Protein AF-A0A1Q7HWV3-F1 (afdb_monomer_lite)

Radius of gyration: 22.64 Å; chains: 1; bounding box: 48×59×37 Å

pLDDT: mean 72.72, std 17.57, range [37.56, 95.0]

Structure (mmCIF, N/CA/C/O backbone):
data_AF-A0A1Q7HWV3-F1
#
_entry.id   AF-A0A1Q7HWV3-F1
#
loop_
_atom_site.group_PDB
_atom_site.id
_atom_site.type_symbol
_atom_site.label_atom_id
_atom_site.label_alt_id
_atom_site.label_comp_id
_atom_site.label_asym_id
_atom_site.label_entity_id
_atom_site.label_seq_id
_atom_site.pdbx_PDB_ins_code
_atom_site.Cartn_x
_atom_site.Cartn_y
_atom_site.Cartn_z
_atom_site.occupancy
_atom_site.B_iso_or_equiv
_atom_site.auth_seq_id
_atom_site.auth_comp_id
_atom_site.auth_asym_id
_atom_site.auth_atom_id
_atom_site.pdbx_PDB_model_num
ATOM 1 N N . MET A 1 1 ? 38.524 -36.296 0.255 1.00 38.44 1 MET A N 1
ATOM 2 C CA . MET A 1 1 ? 37.870 -37.044 -0.841 1.00 38.44 1 MET A CA 1
ATOM 3 C C . MET A 1 1 ? 36.663 -37.672 -0.176 1.00 38.44 1 MET A C 1
ATOM 5 O O . MET A 1 1 ? 36.872 -38.346 0.818 1.00 38.44 1 MET A O 1
ATOM 9 N N . ASP A 1 2 ? 35.416 -37.298 -0.424 1.00 41.28 2 ASP A N 1
ATOM 10 C CA . ASP A 1 2 ? 34.679 -36.817 -1.601 1.00 41.28 2 ASP A CA 1
ATOM 11 C C . ASP A 1 2 ? 33.451 -36.022 -1.083 1.00 41.28 2 ASP A C 1
ATOM 13 O O . ASP A 1 2 ? 33.069 -36.222 0.063 1.00 41.28 2 ASP A O 1
ATOM 17 N N . ARG A 1 3 ? 32.693 -35.173 -1.783 1.00 41.41 3 ARG A N 1
ATOM 18 C CA . ARG A 1 3 ? 32.735 -34.439 -3.058 1.00 41.41 3 ARG A CA 1
ATOM 19 C C . ARG A 1 3 ? 31.310 -33.848 -3.161 1.00 41.41 3 ARG A C 1
ATOM 21 O O . ARG A 1 3 ? 30.364 -34.621 -3.087 1.00 41.41 3 ARG A O 1
ATOM 28 N N . TRP A 1 4 ? 31.178 -32.531 -3.379 1.00 42.12 4 TRP A N 1
ATOM 29 C CA . TRP A 1 4 ? 29.958 -31.810 -3.827 1.00 42.12 4 TRP A CA 1
ATOM 30 C C . TRP A 1 4 ? 28.924 -31.297 -2.782 1.00 42.12 4 TRP A C 1
ATOM 32 O O . TRP A 1 4 ? 28.624 -32.021 -1.836 1.00 42.12 4 TRP A O 1
ATOM 42 N N . PRO A 1 5 ? 28.300 -30.106 -2.989 1.00 46.53 5 PRO A N 1
ATOM 43 C CA . PRO A 1 5 ? 28.554 -29.108 -4.040 1.00 46.53 5 PRO A CA 1
ATOM 44 C C . PRO A 1 5 ? 29.381 -27.901 -3.569 1.00 46.53 5 PRO A C 1
ATOM 46 O O . PRO A 1 5 ? 29.026 -27.268 -2.572 1.00 46.53 5 PRO A O 1
ATOM 49 N N . PRO A 1 6 ? 30.413 -27.499 -4.330 1.00 53.94 6 PRO A N 1
ATOM 50 C CA . PRO A 1 6 ? 30.654 -26.091 -4.602 1.00 53.94 6 PRO A CA 1
ATOM 51 C C . PRO A 1 6 ? 29.604 -25.584 -5.616 1.00 53.94 6 PRO A C 1
ATOM 53 O O . PRO A 1 6 ? 28.870 -26.371 -6.205 1.00 53.94 6 PRO A O 1
ATOM 56 N N . ASP A 1 7 ? 29.556 -24.272 -5.819 1.00 42.00 7 ASP A N 1
ATOM 57 C CA . ASP A 1 7 ? 28.718 -23.556 -6.793 1.00 42.00 7 ASP A CA 1
ATOM 58 C C . ASP A 1 7 ? 27.296 -23.176 -6.347 1.00 42.00 7 ASP A C 1
ATOM 60 O O . ASP A 1 7 ? 26.296 -23.863 -6.537 1.00 42.00 7 ASP A O 1
ATOM 64 N N . GLY A 1 8 ? 27.192 -21.925 -5.898 1.00 37.56 8 GLY A N 1
ATOM 65 C CA . GLY A 1 8 ? 26.404 -20.999 -6.708 1.00 37.56 8 GLY A CA 1
ATOM 66 C C . GLY A 1 8 ? 24.887 -21.064 -6.579 1.00 37.56 8 GLY A C 1
ATOM 67 O O . GLY A 1 8 ? 24.207 -20.518 -7.448 1.00 37.56 8 GLY A O 1
ATOM 68 N N . VAL A 1 9 ? 24.329 -21.587 -5.484 1.00 40.94 9 VAL A N 1
ATOM 69 C CA . VAL A 1 9 ? 22.942 -21.249 -5.124 1.00 40.94 9 VAL A CA 1
ATOM 70 C C . VAL A 1 9 ? 22.930 -19.826 -4.560 1.00 40.94 9 VAL A C 1
ATOM 72 O O . VAL A 1 9 ? 22.675 -19.584 -3.383 1.00 40.94 9 VAL A O 1
ATOM 75 N N . ARG A 1 10 ? 23.196 -18.840 -5.429 1.00 42.88 10 ARG A N 1
ATOM 76 C CA . ARG A 1 10 ? 22.533 -17.545 -5.293 1.00 42.88 10 ARG A CA 1
ATOM 77 C C . ARG A 1 10 ? 21.062 -17.908 -5.220 1.00 42.88 10 ARG A C 1
ATOM 79 O O . ARG A 1 10 ? 20.525 -18.409 -6.209 1.00 42.88 10 ARG A O 1
ATOM 86 N N . ALA A 1 11 ? 20.454 -17.746 -4.046 1.00 42.47 11 ALA A N 1
ATOM 87 C CA . ALA A 1 11 ? 19.012 -17.791 -3.922 1.00 42.47 11 ALA A CA 1
ATOM 88 C C . ALA A 1 11 ? 18.486 -16.942 -5.077 1.00 42.47 11 ALA A C 1
ATOM 90 O O . ALA A 1 11 ? 18.765 -15.743 -5.138 1.00 42.47 11 ALA A O 1
ATOM 91 N N . ARG A 1 12 ? 17.853 -17.583 -6.071 1.00 43.00 12 ARG A N 1
ATOM 92 C CA . ARG A 1 12 ? 17.071 -16.846 -7.052 1.00 43.00 12 ARG A CA 1
ATOM 93 C C . ARG A 1 12 ? 16.102 -16.088 -6.172 1.00 43.00 12 ARG A C 1
ATOM 95 O O . ARG A 1 12 ? 15.281 -16.726 -5.517 1.00 43.00 12 ARG A O 1
ATOM 102 N N . VAL A 1 13 ? 16.293 -14.777 -6.051 1.00 50.62 13 VAL A N 1
ATOM 103 C CA . VAL A 1 13 ? 15.300 -13.901 -5.450 1.00 50.62 13 VAL A CA 1
ATOM 104 C C . VAL A 1 13 ? 14.103 -14.110 -6.356 1.00 50.62 13 VAL A C 1
ATOM 106 O O . VAL A 1 13 ? 14.071 -13.586 -7.467 1.00 50.62 13 VAL A O 1
ATOM 109 N N . ALA A 1 14 ? 13.233 -15.046 -5.976 1.00 59.12 14 ALA A N 1
ATOM 110 C CA . ALA A 1 14 ? 11.985 -15.264 -6.666 1.00 59.12 14 ALA A CA 1
ATOM 111 C C . ALA A 1 14 ? 11.337 -13.889 -6.662 1.00 59.12 14 ALA A C 1
ATOM 113 O O . ALA A 1 14 ? 11.215 -13.297 -5.587 1.00 59.12 14 ALA A O 1
ATOM 114 N N . GLU A 1 15 ? 11.078 -13.336 -7.849 1.00 59.47 15 GLU A N 1
ATOM 115 C CA . GLU A 1 15 ? 10.463 -12.021 -7.962 1.00 59.47 15 GLU A CA 1
ATOM 116 C C . GLU A 1 15 ? 9.288 -11.978 -6.993 1.00 59.47 15 GLU A C 1
ATOM 118 O O . GLU A 1 15 ? 8.440 -12.877 -7.012 1.00 59.47 15 GLU A O 1
ATOM 123 N N . THR A 1 16 ? 9.292 -10.993 -6.091 1.00 64.75 16 THR A N 1
ATOM 124 C CA . THR A 1 16 ? 8.233 -10.860 -5.097 1.00 64.75 16 THR A CA 1
ATOM 125 C C . THR A 1 16 ? 6.909 -10.874 -5.853 1.00 64.75 16 THR A C 1
ATOM 127 O O . THR A 1 16 ? 6.730 -10.048 -6.758 1.00 64.75 16 THR A O 1
ATOM 130 N N . PRO A 1 17 ? 5.999 -11.820 -5.557 1.00 71.31 17 PRO A N 1
ATOM 131 C CA . PRO A 1 17 ? 4.765 -11.935 -6.309 1.00 71.31 17 PRO A CA 1
ATOM 132 C C . PRO A 1 17 ? 4.029 -10.597 -6.239 1.00 71.31 17 PRO A C 1
ATOM 134 O O . PRO A 1 17 ? 3.792 -10.053 -5.158 1.00 71.31 17 PRO A O 1
ATOM 137 N N . ARG A 1 18 ? 3.712 -10.033 -7.408 1.00 75.81 18 ARG A N 1
ATOM 138 C CA . ARG A 1 18 ? 2.941 -8.792 -7.487 1.00 75.81 18 ARG A CA 1
ATOM 139 C C . ARG A 1 18 ? 1.511 -9.061 -7.045 1.00 75.81 18 ARG A C 1
ATOM 141 O O . ARG A 1 18 ? 0.960 -10.131 -7.302 1.00 75.81 18 ARG A O 1
ATOM 148 N N . CYS A 1 19 ? 0.892 -8.075 -6.411 1.00 82.12 19 CYS A N 1
ATOM 149 C CA . CYS A 1 19 ? -0.511 -8.176 -6.040 1.00 82.12 19 CYS A CA 1
ATOM 150 C C . CYS A 1 19 ? -1.405 -8.279 -7.291 1.00 82.12 19 CYS A C 1
ATOM 152 O O . CYS A 1 19 ? -1.329 -7.394 -8.147 1.00 82.12 19 CYS A O 1
ATOM 154 N N . PRO A 1 20 ? -2.276 -9.301 -7.400 1.00 81.62 20 PRO A N 1
ATOM 155 C CA . PRO A 1 20 ? -3.159 -9.464 -8.554 1.00 81.62 20 PRO A CA 1
ATOM 156 C C . PRO A 1 20 ? -4.236 -8.373 -8.647 1.00 81.62 20 PRO A C 1
ATOM 158 O O . PRO A 1 20 ? -4.754 -8.133 -9.731 1.00 81.62 20 PRO A O 1
ATOM 161 N N . GLU A 1 21 ? -4.559 -7.694 -7.542 1.00 81.56 21 GLU A N 1
ATOM 162 C CA . GLU A 1 21 ? -5.583 -6.643 -7.533 1.00 81.56 21 GLU A CA 1
ATOM 163 C C . GLU A 1 21 ? -5.050 -5.285 -8.001 1.00 81.56 21 GLU A C 1
ATOM 165 O O . GLU A 1 21 ? -5.676 -4.631 -8.830 1.00 81.56 21 GLU A O 1
ATOM 170 N N . CYS A 1 22 ? -3.889 -4.848 -7.498 1.00 80.44 22 CYS A N 1
ATOM 171 C CA . CYS A 1 22 ? -3.326 -3.538 -7.849 1.00 80.44 22 CYS A CA 1
ATOM 172 C C . CYS A 1 22 ? -2.206 -3.591 -8.904 1.00 80.44 22 CYS A C 1
ATOM 174 O O . CYS A 1 22 ? -1.720 -2.543 -9.337 1.00 80.44 22 CYS A O 1
ATOM 176 N N . GLY A 1 23 ? -1.740 -4.788 -9.282 1.00 77.12 23 GLY A N 1
ATOM 177 C CA . GLY A 1 23 ? -0.765 -5.048 -10.353 1.00 77.12 23 GLY A CA 1
ATOM 178 C C . GLY A 1 23 ? 0.653 -4.495 -10.145 1.00 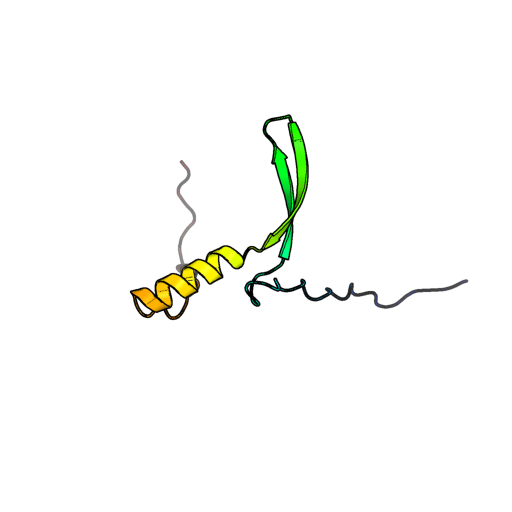77.12 23 GLY A C 1
ATOM 179 O O . GLY A 1 23 ? 1.546 -4.767 -10.949 1.00 77.12 23 GLY A O 1
ATOM 180 N N . SER A 1 24 ? 0.877 -3.715 -9.087 1.00 73.75 24 SER A N 1
ATOM 181 C CA . SER A 1 24 ? 2.103 -2.934 -8.868 1.00 73.75 24 SER A CA 1
ATOM 182 C C . SER A 1 24 ? 2.642 -2.998 -7.439 1.00 73.75 24 SER A C 1
ATOM 184 O O . SER A 1 24 ? 3.813 -2.702 -7.224 1.00 73.75 24 SER A O 1
ATOM 186 N N . GLY A 1 25 ? 1.818 -3.396 -6.467 1.00 78.06 25 GLY A N 1
ATOM 187 C CA . GLY A 1 25 ? 2.222 -3.518 -5.072 1.00 78.06 25 GLY A CA 1
ATOM 188 C C . GLY A 1 25 ? 2.949 -4.825 -4.780 1.00 78.06 25 GLY A C 1
ATOM 189 O O . GLY A 1 25 ? 2.519 -5.894 -5.220 1.00 78.06 25 GLY A O 1
ATOM 190 N N . GLU A 1 26 ? 4.008 -4.731 -3.982 1.00 80.88 26 GLU A N 1
ATOM 191 C CA . GLU A 1 26 ? 4.686 -5.888 -3.401 1.00 80.88 26 GLU A CA 1
ATOM 192 C C . GLU A 1 26 ? 3.780 -6.573 -2.363 1.00 80.88 26 GLU A C 1
ATOM 194 O O . GLU A 1 26 ? 3.071 -5.910 -1.590 1.00 80.88 26 GLU A O 1
ATOM 199 N N . LEU A 1 27 ? 3.774 -7.910 -2.388 1.00 83.56 27 LEU A N 1
ATOM 200 C CA . LEU A 1 27 ? 3.077 -8.747 -1.417 1.00 83.56 27 LEU A CA 1
ATOM 201 C C . LEU A 1 27 ? 4.042 -9.241 -0.342 1.00 83.56 27 LEU A C 1
ATOM 203 O O . LEU A 1 27 ? 5.105 -9.781 -0.647 1.00 83.56 27 LEU A O 1
ATOM 207 N N . PHE A 1 28 ? 3.614 -9.141 0.912 1.00 84.25 28 PHE A N 1
ATOM 208 C CA . PHE A 1 28 ? 4.346 -9.643 2.071 1.00 84.25 28 PHE A CA 1
ATOM 209 C C . PHE A 1 28 ? 3.417 -10.444 2.973 1.00 84.25 28 PHE A C 1
ATOM 211 O O . PHE A 1 28 ? 2.225 -10.155 3.049 1.00 84.25 28 PHE A O 1
ATOM 218 N N . PHE A 1 29 ? 3.948 -11.425 3.698 1.00 88.81 29 PHE A N 1
ATOM 219 C CA . PHE A 1 29 ? 3.206 -12.018 4.807 1.00 88.81 29 PHE A CA 1
ATOM 220 C C . PHE A 1 29 ? 3.347 -11.134 6.042 1.00 88.81 29 PHE A C 1
ATOM 222 O O . PHE A 1 29 ? 4.459 -10.772 6.420 1.00 88.81 29 PHE A O 1
ATOM 229 N N . ILE A 1 30 ? 2.222 -10.814 6.672 1.00 87.50 30 ILE A N 1
ATOM 230 C CA . ILE A 1 30 ? 2.179 -10.119 7.956 1.00 87.50 30 ILE A CA 1
ATOM 231 C C . ILE A 1 30 ? 1.519 -11.007 9.002 1.00 87.50 30 ILE A C 1
ATOM 233 O O . ILE A 1 30 ? 0.634 -11.811 8.692 1.00 87.50 30 ILE A O 1
ATOM 237 N N . ASP A 1 31 ? 1.935 -10.812 10.246 1.00 94.06 31 ASP A N 1
ATOM 238 C CA . ASP A 1 31 ? 1.284 -11.368 11.421 1.00 94.06 31 ASP A CA 1
ATOM 239 C C . ASP A 1 31 ? 0.451 -10.261 12.084 1.00 94.06 31 ASP A C 1
ATOM 241 O O . ASP A 1 31 ? 0.943 -9.168 12.364 1.00 94.06 31 ASP A O 1
ATOM 245 N N . VAL A 1 32 ? -0.833 -10.531 12.314 1.00 91.69 32 VAL A N 1
ATOM 246 C CA . VAL A 1 32 ? -1.794 -9.594 12.902 1.00 91.69 32 VAL A CA 1
ATOM 247 C C . VAL A 1 32 ? -2.202 -10.111 14.272 1.00 91.69 32 VAL A C 1
ATOM 249 O O . VAL A 1 32 ? -2.878 -11.138 14.387 1.00 91.69 32 VAL A O 1
ATOM 252 N N . ALA A 1 33 ? -1.810 -9.379 15.313 1.00 94.81 33 ALA A N 1
ATOM 253 C CA . ALA A 1 33 ? -2.274 -9.626 16.670 1.00 94.81 33 ALA A CA 1
ATOM 254 C C . ALA A 1 33 ? -3.737 -9.182 16.813 1.00 94.81 33 ALA A C 1
ATOM 256 O O . ALA A 1 33 ? -4.097 -8.044 16.506 1.00 94.81 33 ALA A O 1
ATOM 257 N N . ARG A 1 34 ? -4.592 -10.089 17.277 1.00 91.75 34 ARG A N 1
ATOM 258 C CA . ARG A 1 34 ? -6.003 -9.830 17.565 1.00 91.75 34 ARG A CA 1
ATOM 259 C C . ARG A 1 34 ? -6.199 -9.522 19.046 1.00 91.75 34 ARG A C 1
ATOM 261 O O . ARG A 1 34 ? -5.413 -9.918 19.903 1.00 91.75 34 ARG A O 1
ATOM 268 N N . ARG A 1 35 ? -7.294 -8.820 19.350 1.00 91.19 35 ARG A N 1
ATOM 269 C CA . ARG A 1 35 ? -7.641 -8.372 20.711 1.00 91.19 35 ARG A CA 1
ATOM 270 C C . ARG A 1 35 ? -7.882 -9.526 21.695 1.00 91.19 35 ARG A C 1
ATOM 272 O O . ARG A 1 35 ? -7.761 -9.325 22.895 1.00 91.19 35 ARG A O 1
ATOM 279 N N . ASP A 1 36 ? -8.202 -10.716 21.192 1.00 94.94 36 ASP A N 1
ATOM 280 C CA . ASP A 1 36 ? -8.359 -11.954 21.966 1.00 94.94 36 ASP A CA 1
ATOM 281 C C . ASP A 1 36 ? -7.023 -12.678 22.239 1.00 94.94 36 ASP A C 1
ATOM 283 O O . ASP A 1 36 ? -7.021 -13.794 22.755 1.00 94.94 36 ASP A O 1
ATOM 287 N N . GLY A 1 37 ? -5.889 -12.064 21.882 1.00 92.81 37 GLY A N 1
ATOM 288 C CA . GLY A 1 37 ? -4.547 -12.614 22.075 1.00 92.81 37 GLY A CA 1
ATOM 289 C C . GLY A 1 37 ? -4.103 -13.590 20.984 1.00 92.81 37 GLY A C 1
ATOM 290 O O . GLY A 1 37 ? -2.989 -14.106 21.048 1.00 92.81 37 GLY A O 1
ATOM 291 N N . ARG A 1 38 ? -4.934 -13.854 19.968 1.00 94.31 38 ARG A N 1
ATOM 292 C CA . ARG A 1 38 ? -4.564 -14.731 18.849 1.00 94.31 38 ARG A CA 1
ATOM 293 C C . ARG A 1 38 ? -3.746 -13.975 17.809 1.00 94.31 38 ARG A C 1
ATOM 295 O O . ARG A 1 38 ? -3.959 -12.787 17.581 1.00 94.31 38 ARG A O 1
ATOM 302 N N . VAL A 1 39 ? -2.858 -14.684 17.120 1.00 93.81 39 VAL A N 1
ATOM 303 C CA . VAL A 1 39 ? -2.108 -14.153 15.975 1.00 93.81 39 VAL A CA 1
ATOM 304 C C . VAL A 1 39 ? -2.614 -14.821 14.705 1.00 93.81 39 VAL A C 1
ATOM 306 O O . VAL A 1 39 ? -2.722 -16.044 14.637 1.00 93.81 39 VAL A O 1
ATOM 309 N N . TRP A 1 40 ? -2.949 -14.013 13.705 1.00 93.69 40 TRP A N 1
ATOM 310 C CA . TRP A 1 40 ? -3.320 -14.483 12.374 1.00 93.69 40 TRP A CA 1
ATOM 311 C C . TRP A 1 40 ? -2.249 -14.081 11.366 1.00 93.69 40 TRP A C 1
ATOM 313 O O . TRP A 1 40 ? -1.849 -12.922 11.342 1.00 93.69 40 TRP A O 1
ATOM 323 N N . ARG A 1 41 ? -1.828 -15.018 10.514 1.00 95.00 41 AR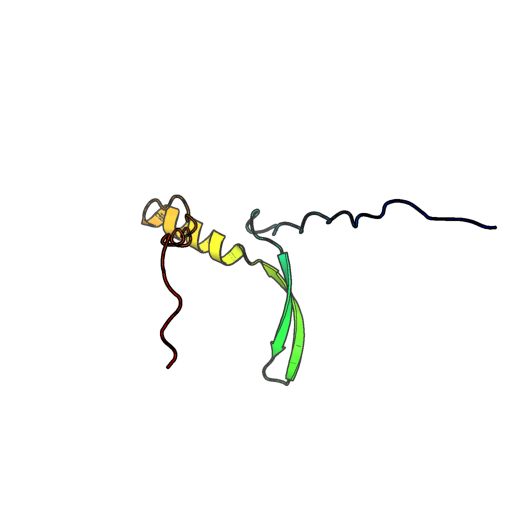G A N 1
ATOM 324 C CA . ARG A 1 41 ? -0.916 -14.747 9.400 1.00 95.00 41 ARG A CA 1
ATOM 325 C C . ARG A 1 41 ? -1.692 -14.618 8.100 1.00 95.00 41 ARG A C 1
ATOM 327 O O . ARG A 1 41 ? -2.507 -15.486 7.787 1.00 95.00 41 ARG A O 1
ATOM 334 N N . GLY A 1 42 ? -1.374 -13.600 7.311 1.00 88.31 42 GLY A N 1
ATOM 335 C CA . GLY A 1 42 ? -1.929 -13.459 5.971 1.00 88.31 42 GLY A CA 1
ATOM 336 C C . GLY A 1 42 ? -1.084 -12.611 5.044 1.00 88.31 42 GLY A C 1
ATOM 337 O O . GLY A 1 42 ? -0.128 -11.962 5.461 1.00 88.31 42 GLY A O 1
ATOM 338 N N . ALA A 1 43 ? -1.429 -12.658 3.761 1.00 88.19 43 ALA A N 1
ATOM 339 C CA . ALA A 1 43 ? -0.797 -11.825 2.754 1.00 88.19 43 ALA A CA 1
ATOM 340 C C . ALA A 1 43 ? -1.319 -10.384 2.857 1.00 88.19 43 ALA A C 1
ATOM 342 O O . ALA A 1 43 ? -2.519 -10.150 2.995 1.00 88.19 43 ALA A O 1
ATOM 343 N N . TYR A 1 44 ? -0.406 -9.429 2.757 1.00 84.81 44 TYR A N 1
ATOM 344 C CA . TYR A 1 44 ? -0.654 -7.999 2.765 1.00 84.81 44 TYR A CA 1
ATOM 345 C C . TYR A 1 44 ? -0.038 -7.367 1.524 1.00 84.81 44 TYR A C 1
ATOM 347 O O . TYR A 1 44 ? 1.105 -7.657 1.168 1.00 84.81 44 TYR A O 1
ATOM 355 N N . CYS A 1 45 ? -0.796 -6.483 0.879 1.00 88.44 45 CYS A N 1
ATOM 356 C CA . CYS A 1 45 ? -0.315 -5.693 -0.242 1.00 88.44 45 CYS A CA 1
ATOM 357 C C . CYS A 1 45 ? -0.032 -4.257 0.201 1.00 88.44 45 CYS A C 1
ATOM 359 O O . CYS A 1 45 ? -0.962 -3.500 0.481 1.00 88.44 45 CYS A O 1
ATOM 361 N N . ALA A 1 46 ? 1.239 -3.852 0.162 1.00 80.06 46 ALA A N 1
ATOM 362 C CA . ALA A 1 46 ? 1.631 -2.476 0.471 1.00 80.06 46 ALA A CA 1
ATOM 363 C C . ALA A 1 46 ? 1.143 -1.462 -0.587 1.00 80.06 46 ALA A C 1
ATOM 365 O O . ALA A 1 46 ? 0.958 -0.284 -0.291 1.00 80.06 46 ALA A O 1
ATOM 366 N N . GLY A 1 47 ? 0.905 -1.913 -1.824 1.00 83.19 47 GLY A N 1
ATOM 367 C CA . GLY A 1 47 ? 0.499 -1.047 -2.936 1.00 83.19 47 GLY A CA 1
ATOM 368 C C . GLY A 1 47 ? -1.009 -0.912 -3.157 1.00 83.19 47 GLY A C 1
ATOM 369 O O . GLY A 1 47 ? -1.409 -0.104 -3.989 1.00 83.19 47 GLY A O 1
ATOM 370 N N . LEU A 1 48 ? -1.861 -1.675 -2.459 1.00 83.44 48 LEU A N 1
ATOM 371 C CA . LEU A 1 48 ? -3.311 -1.653 -2.711 1.00 83.44 48 LEU A CA 1
ATOM 372 C C . LEU A 1 48 ? -3.929 -0.294 -2.353 1.00 83.44 48 LEU A C 1
ATOM 374 O O . LEU A 1 48 ? -4.610 0.312 -3.178 1.00 83.44 48 LEU A O 1
ATOM 378 N N . TYR A 1 49 ? -3.612 0.228 -1.165 1.00 82.31 49 TYR A N 1
ATOM 379 C CA . TYR A 1 49 ? -4.079 1.550 -0.734 1.00 82.31 49 TYR A CA 1
ATOM 380 C C . TYR A 1 49 ? -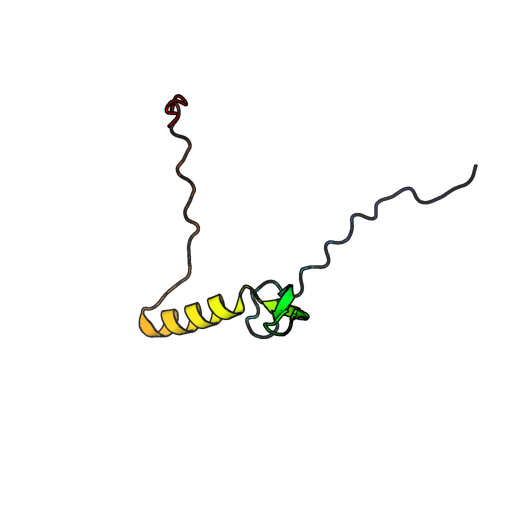3.511 2.677 -1.609 1.00 82.31 49 TYR A C 1
ATOM 382 O O . TYR A 1 49 ? -4.212 3.629 -1.949 1.00 82.31 49 TYR A O 1
ATOM 390 N N . ASP A 1 50 ? -2.245 2.561 -2.025 1.00 82.00 50 ASP A N 1
ATOM 391 C CA . ASP A 1 50 ? -1.635 3.516 -2.952 1.00 82.00 50 ASP A CA 1
ATOM 39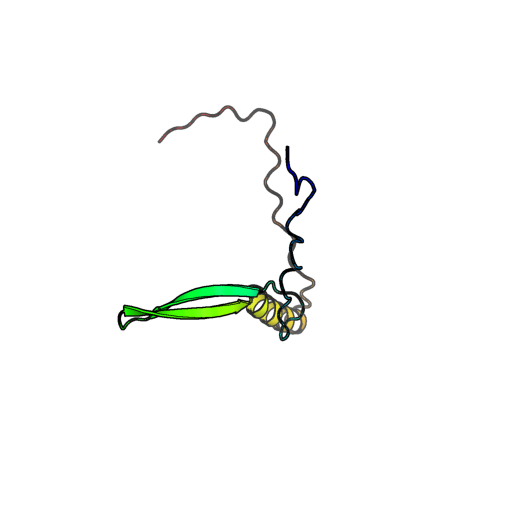2 C C . ASP A 1 50 ? -2.358 3.509 -4.308 1.00 82.00 50 ASP A C 1
ATOM 394 O O . ASP A 1 50 ? -2.689 4.574 -4.820 1.00 82.00 50 ASP A O 1
ATOM 398 N N . HIS A 1 51 ? -2.699 2.337 -4.850 1.00 83.25 51 HIS A N 1
ATOM 399 C CA . HIS A 1 51 ? -3.480 2.212 -6.082 1.00 83.25 51 HIS A CA 1
ATOM 400 C C . HIS A 1 51 ? -4.868 2.861 -5.974 1.00 83.25 51 HIS A C 1
ATOM 402 O O . HIS A 1 51 ? -5.246 3.639 -6.855 1.00 83.25 51 HIS A O 1
ATOM 408 N N . GLU A 1 52 ? -5.617 2.604 -4.898 1.00 85.38 52 GLU A N 1
ATOM 409 C CA . GLU A 1 52 ? -6.922 3.243 -4.683 1.00 85.38 52 GLU A CA 1
ATOM 410 C C . GLU A 1 52 ? -6.795 4.763 -4.565 1.00 85.38 52 GLU A C 1
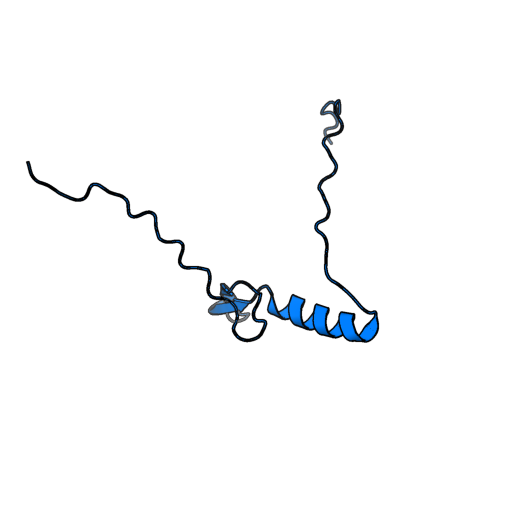ATOM 412 O O . GLU A 1 52 ? -7.530 5.503 -5.228 1.00 85.38 52 GLU A O 1
ATOM 417 N N . ARG A 1 53 ? -5.799 5.237 -3.804 1.00 84.94 53 ARG A N 1
ATOM 418 C CA . ARG A 1 53 ? -5.498 6.665 -3.679 1.00 84.94 53 ARG A CA 1
ATOM 419 C C . ARG A 1 53 ? -5.168 7.281 -5.038 1.00 84.94 53 ARG A C 1
ATOM 421 O O . ARG A 1 53 ? -5.727 8.321 -5.378 1.00 84.94 53 ARG A O 1
ATOM 428 N N . ARG A 1 54 ? -4.308 6.645 -5.841 1.00 84.12 54 ARG A N 1
ATOM 429 C CA . ARG A 1 54 ? -3.958 7.100 -7.200 1.00 84.12 54 ARG A CA 1
ATOM 430 C C . ARG A 1 54 ? -5.186 7.186 -8.089 1.00 84.12 54 ARG A C 1
ATOM 432 O O . ARG A 1 54 ? -5.382 8.202 -8.747 1.00 84.12 54 ARG A O 1
ATOM 439 N N . ARG A 1 55 ? -6.025 6.148 -8.091 1.00 84.56 55 ARG A N 1
ATOM 440 C CA . ARG A 1 55 ? -7.254 6.102 -8.891 1.00 84.56 55 ARG A CA 1
ATOM 441 C C . ARG A 1 55 ? -8.219 7.222 -8.508 1.00 84.56 55 ARG A C 1
ATOM 443 O O . ARG A 1 55 ? -8.814 7.836 -9.392 1.00 84.56 55 ARG A O 1
ATOM 450 N N . PHE A 1 56 ? -8.372 7.485 -7.213 1.00 88.00 56 PHE A N 1
ATOM 451 C CA . PHE A 1 56 ? -9.196 8.580 -6.715 1.00 88.00 56 PHE A CA 1
ATOM 452 C C . PHE A 1 56 ? -8.631 9.946 -7.131 1.00 88.00 56 PHE A C 1
ATOM 454 O O . PHE A 1 56 ? -9.337 10.737 -7.755 1.00 88.00 56 PHE A O 1
ATOM 461 N N . LEU A 1 57 ? -7.347 10.199 -6.859 1.00 87.50 57 LEU A N 1
ATOM 462 C CA . LEU A 1 57 ? -6.692 11.480 -7.143 1.00 87.50 57 LEU A CA 1
ATOM 463 C C . LEU A 1 57 ? -6.574 11.780 -8.645 1.00 87.50 57 LEU A C 1
ATOM 465 O O . LEU A 1 57 ? -6.721 12.926 -9.064 1.00 87.50 57 LEU A O 1
ATOM 469 N N . ALA A 1 58 ? -6.349 10.763 -9.479 1.00 85.88 58 ALA A N 1
ATOM 470 C CA . ALA A 1 58 ? -6.317 10.929 -10.930 1.00 85.88 58 ALA A CA 1
ATOM 471 C C . ALA A 1 58 ? -7.654 11.472 -11.459 1.00 85.88 58 ALA A C 1
ATOM 473 O O . ALA A 1 58 ? -7.669 12.307 -12.359 1.00 85.88 58 ALA A O 1
ATOM 474 N N . ARG A 1 59 ? -8.776 11.038 -10.866 1.00 86.25 59 ARG A N 1
ATOM 475 C CA . ARG A 1 59 ? -10.122 11.501 -11.234 1.00 86.25 59 ARG A CA 1
ATOM 476 C C . ARG A 1 59 ? -10.467 12.874 -10.667 1.00 86.25 59 ARG A C 1
ATOM 478 O O . ARG A 1 59 ? -11.219 13.598 -11.308 1.00 86.25 59 ARG A O 1
ATOM 485 N N . SER A 1 60 ? -9.974 13.214 -9.477 1.00 88.81 60 SER A N 1
ATOM 486 C CA . SER A 1 60 ? -10.355 14.456 -8.797 1.00 88.81 60 SER A CA 1
ATOM 487 C C . SER A 1 60 ? -9.466 15.649 -9.147 1.00 88.81 60 SER A C 1
ATOM 489 O O . SER A 1 60 ? -9.969 16.765 -9.224 1.00 88.81 60 SER A O 1
ATOM 491 N N . CYS A 1 61 ? -8.164 15.441 -9.363 1.00 87.62 61 CYS A N 1
ATOM 492 C CA . CYS A 1 61 ? -7.208 16.534 -9.568 1.00 87.62 61 CYS A CA 1
ATOM 493 C C . CYS A 1 61 ? -6.131 16.262 -10.632 1.00 87.62 61 CYS A C 1
ATOM 495 O O . CYS A 1 61 ? -5.167 17.017 -10.723 1.00 87.62 61 CYS A O 1
ATOM 497 N N . GLY A 1 62 ? -6.264 15.200 -11.437 1.00 82.94 62 GLY A N 1
ATOM 498 C CA . GLY A 1 62 ? -5.295 14.887 -12.496 1.00 82.94 62 GLY A CA 1
ATOM 499 C C . GLY A 1 62 ? -3.938 14.405 -11.974 1.00 82.94 62 GLY A C 1
ATOM 500 O O . GLY A 1 62 ? -2.922 14.554 -12.649 1.00 82.94 62 GLY A O 1
ATOM 501 N N . TYR A 1 63 ? -3.905 13.847 -10.761 1.00 82.94 63 TYR A N 1
ATOM 502 C CA . TYR A 1 63 ? -2.685 13.343 -10.133 1.00 82.94 63 TYR A CA 1
ATOM 503 C C . TYR A 1 63 ? -1.899 12.375 -11.033 1.00 82.94 63 TYR A C 1
ATOM 505 O O . TYR A 1 63 ? -2.439 11.375 -11.504 1.00 82.94 63 TYR A O 1
ATOM 513 N N . ALA A 1 64 ? -0.600 12.649 -11.201 1.00 79.50 64 ALA A N 1
ATOM 514 C CA . ALA A 1 64 ? 0.293 11.932 -12.119 1.00 79.50 64 ALA A CA 1
ATOM 515 C C . ALA A 1 64 ? 1.382 11.086 -11.424 1.00 79.50 64 ALA A C 1
ATOM 517 O O . ALA A 1 64 ? 2.252 10.534 -12.095 1.00 79.50 64 ALA A O 1
ATOM 518 N N . GLY A 1 65 ? 1.355 10.967 -10.092 1.00 75.69 65 GLY A N 1
ATOM 519 C CA . GLY A 1 65 ? 2.307 10.149 -9.331 1.00 75.69 65 GLY A CA 1
ATOM 520 C C . GLY A 1 65 ? 2.978 10.881 -8.170 1.00 75.69 65 GLY A C 1
ATOM 521 O O . GLY A 1 65 ? 2.798 12.081 -7.968 1.00 75.69 65 GLY A O 1
ATOM 522 N N . ALA A 1 66 ? 3.730 10.128 -7.367 1.00 74.00 66 ALA A N 1
ATOM 523 C CA . ALA A 1 66 ? 4.564 10.653 -6.291 1.00 74.00 66 ALA A CA 1
ATOM 524 C C . ALA A 1 66 ? 6.016 10.682 -6.768 1.00 74.00 66 ALA A C 1
ATOM 526 O O . ALA A 1 66 ? 6.464 9.755 -7.443 1.00 74.00 66 ALA A O 1
ATOM 527 N N . ARG A 1 67 ? 6.753 11.728 -6.396 1.00 73.25 67 ARG A N 1
ATOM 528 C CA . ARG A 1 67 ? 8.215 11.738 -6.486 1.00 73.25 67 ARG A CA 1
ATOM 529 C C . ARG A 1 67 ? 8.788 11.469 -5.102 1.00 73.25 67 ARG A C 1
ATOM 531 O O . ARG A 1 67 ? 8.173 11.846 -4.104 1.00 73.25 67 ARG A O 1
ATOM 538 N N . ALA A 1 68 ? 9.939 10.808 -5.053 1.00 71.06 68 ALA A N 1
ATOM 539 C CA . ALA A 1 68 ? 10.692 10.698 -3.815 1.00 71.06 68 ALA A CA 1
ATOM 540 C C . ALA A 1 68 ? 11.059 12.106 -3.331 1.00 71.06 68 ALA A C 1
ATOM 542 O O . ALA A 1 68 ? 11.403 12.970 -4.140 1.00 71.06 68 ALA A O 1
ATOM 543 N N . ILE A 1 69 ? 10.975 12.331 -2.022 1.00 76.62 69 ILE A N 1
ATOM 544 C CA . ILE A 1 69 ? 11.650 13.475 -1.417 1.00 76.62 69 ILE A CA 1
ATOM 545 C C . ILE A 1 69 ? 13.128 13.114 -1.459 1.00 76.62 69 ILE A C 1
ATOM 547 O O . ILE A 1 69 ? 13.549 12.162 -0.801 1.00 76.62 69 ILE A O 1
ATOM 551 N N . GLU A 1 70 ? 13.891 13.814 -2.292 1.00 79.44 70 GLU A N 1
ATOM 552 C CA . GLU A 1 70 ? 15.338 13.660 -2.287 1.00 79.44 70 GLU A CA 1
ATOM 553 C C . GLU A 1 70 ? 15.840 14.092 -0.904 1.00 79.44 70 GLU A C 1
ATOM 555 O O . GLU A 1 70 ? 15.440 15.160 -0.421 1.00 79.44 70 GLU A O 1
ATOM 560 N N . PRO A 1 71 ? 16.651 13.265 -0.218 1.00 69.94 71 PRO A N 1
ATOM 561 C CA . PRO A 1 71 ? 17.286 13.718 1.005 1.00 69.94 71 PRO A CA 1
ATOM 562 C C . PRO A 1 71 ? 18.079 14.988 0.672 1.00 69.94 71 PRO A C 1
ATOM 564 O O . PRO A 1 71 ? 18.680 15.051 -0.407 1.00 69.94 71 PRO A O 1
ATOM 567 N N . PRO A 1 72 ? 18.070 16.008 1.550 1.00 72.69 72 PRO A N 1
ATOM 568 C CA . PRO A 1 72 ? 18.862 17.203 1.312 1.00 72.69 72 PRO A CA 1
ATOM 569 C C . PRO A 1 72 ? 20.302 16.771 1.042 1.00 72.69 72 PRO A C 1
ATOM 571 O O . PRO A 1 72 ? 20.842 15.935 1.773 1.00 72.69 72 PRO A O 1
ATOM 574 N N . ALA A 1 73 ? 20.897 17.305 -0.030 1.00 70.44 73 ALA A N 1
ATOM 575 C CA . ALA A 1 73 ? 22.310 17.089 -0.299 1.00 70.44 73 ALA A CA 1
ATOM 576 C C . ALA A 1 73 ? 23.085 17.410 0.988 1.00 70.44 73 ALA A C 1
ATOM 578 O O . ALA A 1 73 ? 22.740 18.397 1.651 1.00 70.44 73 ALA A O 1
ATOM 579 N N . PRO A 1 74 ? 24.069 16.582 1.387 1.00 62.81 74 PRO A N 1
ATOM 580 C CA . PRO A 1 74 ? 24.892 16.914 2.535 1.00 62.81 74 PRO A CA 1
ATOM 581 C C . PRO A 1 74 ? 25.434 18.322 2.301 1.00 62.81 74 PRO A C 1
ATOM 583 O O . PRO A 1 74 ? 26.067 18.584 1.282 1.00 62.81 74 PRO A O 1
ATOM 586 N N . ALA A 1 75 ? 25.098 19.249 3.199 1.00 66.94 75 ALA A N 1
ATOM 587 C CA . ALA A 1 75 ? 25.707 20.563 3.180 1.00 66.94 75 ALA A CA 1
ATOM 588 C C . ALA A 1 75 ? 27.194 20.323 3.426 1.00 66.94 75 ALA A C 1
ATOM 590 O O . ALA A 1 75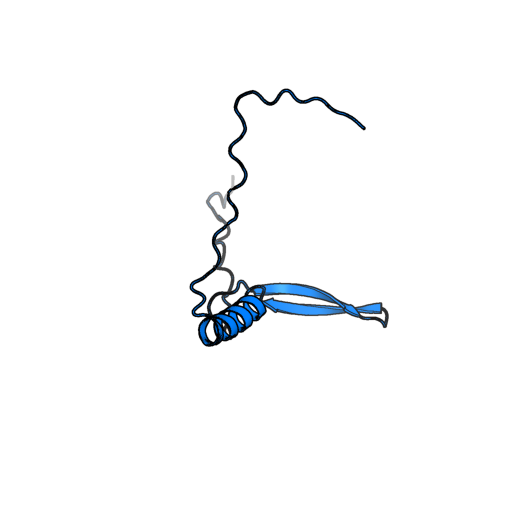 ? 27.575 19.946 4.539 1.00 66.94 75 ALA A O 1
ATOM 591 N N . ASP A 1 76 ? 28.006 20.459 2.381 1.00 54.38 76 ASP A N 1
ATOM 592 C CA . ASP A 1 76 ? 29.455 20.405 2.497 1.00 54.38 76 ASP A CA 1
ATOM 593 C C . ASP A 1 76 ? 29.867 21.409 3.586 1.00 54.38 76 ASP A C 1
ATOM 595 O O . ASP A 1 76 ? 29.799 22.622 3.396 1.00 54.38 76 ASP A O 1
ATOM 599 N N . GLY A 1 77 ? 30.213 20.893 4.772 1.00 57.47 77 GLY A N 1
ATOM 600 C CA . GLY A 1 77 ? 30.673 21.689 5.912 1.00 57.47 77 GLY A CA 1
ATOM 601 C C . GLY A 1 77 ? 29.782 21.756 7.160 1.00 57.47 77 GLY A C 1
ATOM 602 O O . GLY A 1 77 ? 30.112 22.528 8.059 1.00 57.47 77 GLY A O 1
ATOM 603 N N . ALA A 1 78 ? 28.705 20.973 7.299 1.00 53.56 78 ALA A N 1
ATOM 604 C CA . ALA A 1 78 ? 27.964 20.937 8.569 1.00 53.56 78 ALA A CA 1
ATOM 605 C C . ALA A 1 78 ? 28.748 20.183 9.669 1.00 53.56 78 ALA A C 1
ATOM 607 O O . ALA A 1 78 ? 28.677 18.963 9.806 1.00 53.56 78 ALA A O 1
ATOM 608 N N . ILE A 1 79 ? 29.515 20.938 10.457 1.00 54.78 79 ILE A N 1
ATOM 609 C CA . ILE A 1 79 ? 30.136 20.520 11.721 1.00 54.78 79 ILE A CA 1
ATOM 610 C C . ILE A 1 79 ? 29.065 19.931 12.650 1.00 54.78 79 ILE A C 1
ATOM 612 O O . ILE A 1 79 ? 28.098 20.604 13.005 1.00 54.78 79 ILE A O 1
ATOM 616 N N . ALA A 1 80 ? 29.250 18.673 13.055 1.00 53.72 80 ALA A N 1
ATOM 617 C CA . ALA A 1 80 ? 28.418 18.023 14.055 1.00 53.72 80 ALA A CA 1
ATOM 618 C C . ALA A 1 80 ? 28.577 18.740 15.400 1.00 53.72 80 ALA A C 1
ATOM 620 O O . ALA A 1 80 ? 29.638 18.701 16.022 1.00 53.72 80 ALA A O 1
ATOM 621 N N . GLY A 1 81 ? 27.511 19.384 15.855 1.00 49.47 81 GLY A N 1
ATOM 622 C CA . GLY A 1 81 ? 27.472 19.966 17.182 1.00 49.47 81 GLY A CA 1
ATOM 623 C C . GLY A 1 81 ? 26.124 20.594 17.463 1.00 49.47 81 GLY A C 1
ATOM 624 O O . GLY A 1 81 ? 25.912 21.736 17.094 1.00 49.47 81 GLY A O 1
ATOM 625 N N . VAL A 1 82 ? 25.236 19.840 18.107 1.00 44.31 82 VAL A N 1
ATOM 626 C CA . VAL A 1 82 ? 24.552 20.237 19.347 1.00 44.31 82 VAL A CA 1
ATOM 627 C C . VAL A 1 82 ? 23.960 18.958 19.939 1.00 44.31 82 VAL A C 1
ATOM 629 O O . VAL A 1 82 ? 23.089 18.325 19.347 1.00 44.31 82 VAL A O 1
ATOM 632 N N . ALA A 1 83 ? 24.478 18.577 21.104 1.00 42.84 83 ALA A N 1
ATOM 633 C CA . ALA A 1 83 ? 23.796 17.686 22.026 1.00 42.84 83 ALA A CA 1
ATOM 634 C C . ALA A 1 83 ? 22.760 18.504 22.809 1.00 42.84 83 ALA A C 1
ATOM 636 O O . ALA A 1 83 ? 23.084 19.598 23.279 1.00 42.84 83 ALA A O 1
ATOM 637 N N . ILE A 1 84 ? 21.552 17.963 22.964 1.00 51.34 84 ILE A N 1
ATOM 638 C CA . ILE A 1 84 ? 20.671 18.245 24.103 1.00 51.34 84 ILE A CA 1
ATOM 639 C C . ILE A 1 84 ? 20.232 16.893 24.649 1.00 51.34 84 ILE A C 1
ATOM 641 O O . ILE A 1 84 ? 19.721 16.090 23.835 1.00 51.34 84 ILE A O 1
#

Secondary structure (DSSP, 8-state):
------S------PPPPBPTTTSSPBEEEEEEE-TTS-EEEEEEETTHHHHHHHHHHHHHH----PPP-PPPPP-TT-------

Foldseek 3Di:
DDDDDDDDPPPPPPPQDADPPQRHWGKDWDWDQDPVRDIDIDIDTPCPVVSVVQVVCCVVPVDDDDDDPDDPDPPVDPDDDDDD

Sequence (84 aa):
MDRWPPDGVRARVAETPRCPECGSGELFFIDVARRDGRVWRGAYCAGLYDHERRRFLARSCGYAGARAIEPPAPADGAIAGVAI